Protein AF-A0A436RFK1-F1 (afdb_monomer_lite)

Sequence (54 aa):
MTVIVDPVTDADLDAYVDDQLDVARRIEVEAHLAARPEAAARVMSDLRTRDELR

Structure (mmCIF, N/CA/C/O backbone):
data_AF-A0A436RFK1-F1
#
_entry.id   AF-A0A436RFK1-F1
#
loop_
_atom_site.group_PDB
_atom_site.id
_atom_site.type_symbol
_atom_site.label_atom_id
_atom_site.label_alt_id
_atom_site.label_comp_id
_atom_site.label_asym_id
_atom_site.label_entity_id
_atom_site.label_seq_id
_atom_site.pdbx_PDB_ins_code
_atom_site.Cartn_x
_atom_site.Cartn_y
_atom_site.Cartn_z
_atom_site.occupancy
_atom_site.B_iso_or_equiv
_atom_site.auth_seq_id
_atom_site.auth_comp_id
_atom_site.auth_asym_id
_atom_site.auth_atom_id
_atom_site.pdbx_PDB_model_num
ATOM 1 N N . MET A 1 1 ? 10.730 -2.447 -24.816 1.00 43.75 1 MET A N 1
ATOM 2 C CA . MET A 1 1 ? 9.901 -3.373 -24.022 1.00 43.75 1 MET A CA 1
ATOM 3 C C . MET A 1 1 ? 9.135 -2.530 -23.021 1.00 43.75 1 MET A C 1
ATOM 5 O O . MET A 1 1 ? 9.731 -2.072 -22.059 1.00 43.75 1 MET A O 1
ATOM 9 N N . THR A 1 2 ? 7.883 -2.183 -23.315 1.00 47.59 2 THR A N 1
ATOM 10 C CA . THR A 1 2 ? 7.026 -1.453 -22.372 1.00 47.59 2 THR A CA 1
ATOM 11 C C . THR A 1 2 ? 6.628 -2.426 -21.278 1.00 47.59 2 THR A C 1
ATOM 13 O O . THR A 1 2 ? 5.847 -3.342 -21.527 1.00 47.59 2 THR A O 1
ATOM 16 N N . VAL A 1 3 ? 7.223 -2.273 -20.097 1.00 54.34 3 VAL A N 1
ATOM 17 C CA . VAL A 1 3 ? 6.725 -2.931 -18.891 1.00 54.34 3 VAL A CA 1
ATOM 18 C C . VAL A 1 3 ? 5.329 -2.365 -18.679 1.00 54.34 3 VAL A C 1
ATOM 20 O O . VAL A 1 3 ? 5.173 -1.165 -18.458 1.00 54.34 3 VAL A O 1
ATOM 23 N N . ILE A 1 4 ? 4.315 -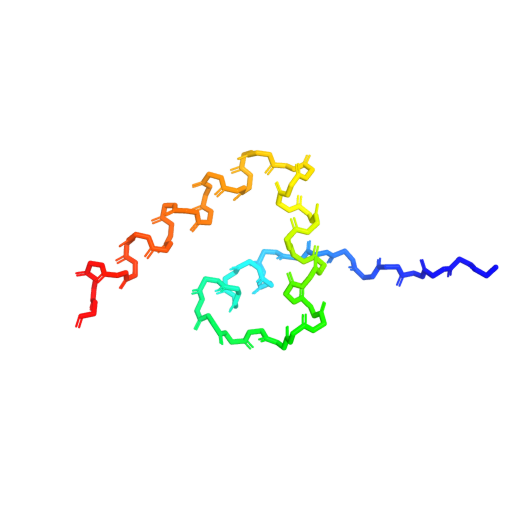3.202 -18.862 1.00 58.38 4 ILE A N 1
ATOM 24 C CA . ILE A 1 4 ? 2.951 -2.859 -18.486 1.00 58.38 4 ILE A CA 1
ATOM 25 C C . ILE A 1 4 ? 2.973 -2.913 -16.959 1.00 58.38 4 ILE A C 1
ATOM 27 O O . ILE A 1 4 ? 2.854 -3.988 -16.382 1.00 58.38 4 ILE A O 1
ATOM 31 N N . VAL A 1 5 ? 3.280 -1.781 -16.320 1.00 62.22 5 VAL A N 1
ATOM 32 C CA . VAL A 1 5 ? 3.050 -1.618 -14.884 1.00 62.22 5 VAL A CA 1
ATOM 33 C C . VAL A 1 5 ? 1.548 -1.738 -14.709 1.00 62.22 5 VAL A C 1
ATOM 35 O O . VAL A 1 5 ? 0.790 -0.933 -15.254 1.00 62.22 5 VAL A O 1
ATOM 38 N N . ASP A 1 6 ? 1.140 -2.798 -14.028 1.00 72.88 6 ASP A N 1
ATOM 39 C CA . ASP A 1 6 ? -0.230 -2.949 -13.576 1.00 72.88 6 ASP A CA 1
ATOM 40 C C . ASP A 1 6 ? -0.516 -1.765 -12.638 1.00 72.88 6 ASP A C 1
ATOM 42 O O . ASP A 1 6 ? 0.237 -1.556 -11.681 1.00 72.88 6 ASP A O 1
ATOM 46 N N . PRO A 1 7 ? -1.479 -0.886 -12.955 1.00 80.75 7 PRO A N 1
ATOM 47 C CA . PRO A 1 7 ? -1.711 0.291 -12.139 1.00 80.75 7 PRO A CA 1
ATOM 48 C C . PRO A 1 7 ? -2.137 -0.126 -10.730 1.00 80.75 7 PRO A C 1
ATOM 50 O O . PRO A 1 7 ? -3.038 -0.942 -10.571 1.00 80.75 7 PRO A O 1
ATOM 53 N N . VAL A 1 8 ? -1.515 0.482 -9.716 1.00 87.81 8 VAL A N 1
ATOM 54 C CA . VAL A 1 8 ? -1.937 0.341 -8.315 1.00 87.81 8 VAL A CA 1
ATOM 55 C C . VAL A 1 8 ? -3.422 0.679 -8.198 1.00 87.81 8 VAL A C 1
ATOM 57 O O . VAL A 1 8 ? -3.854 1.755 -8.627 1.00 87.81 8 VAL A O 1
ATOM 60 N N . THR A 1 9 ? -4.186 -0.249 -7.632 1.00 90.31 9 THR A N 1
ATOM 61 C CA . THR A 1 9 ? -5.633 -0.137 -7.443 1.00 90.31 9 THR A CA 1
ATOM 62 C C . THR A 1 9 ? -5.981 0.228 -6.004 1.00 90.31 9 THR A C 1
ATOM 64 O O . THR A 1 9 ? -5.158 0.097 -5.100 1.00 90.31 9 THR A O 1
ATOM 67 N N . ASP A 1 10 ? -7.226 0.640 -5.762 1.00 88.38 10 ASP A N 1
ATOM 68 C CA . ASP A 1 10 ? -7.710 0.887 -4.396 1.00 88.38 10 ASP A CA 1
ATOM 69 C C . ASP A 1 10 ? -7.622 -0.372 -3.515 1.00 88.38 10 ASP A C 1
ATOM 71 O O . ASP A 1 10 ? -7.307 -0.271 -2.335 1.00 88.38 10 ASP A O 1
ATOM 75 N N . ALA A 1 11 ? -7.803 -1.564 -4.094 1.00 90.25 11 ALA A N 1
ATOM 76 C CA . ALA A 1 11 ? -7.655 -2.823 -3.365 1.00 90.25 11 ALA A CA 1
ATOM 77 C C . ALA A 1 11 ? -6.208 -3.067 -2.907 1.00 90.25 11 ALA A C 1
ATOM 79 O O . ALA A 1 11 ? -5.991 -3.621 -1.831 1.00 90.25 11 ALA A O 1
ATOM 80 N N . ASP A 1 12 ? -5.216 -2.629 -3.691 1.00 92.62 12 ASP A N 1
ATOM 81 C CA . ASP A 1 12 ? -3.816 -2.670 -3.267 1.00 92.62 12 ASP A CA 1
ATOM 82 C C . ASP A 1 12 ? -3.573 -1.693 -2.111 1.00 92.62 12 ASP A C 1
ATOM 84 O O . ASP A 1 12 ? -2.814 -2.003 -1.200 1.00 92.62 12 ASP A O 1
ATOM 88 N N . LEU A 1 13 ? -4.233 -0.530 -2.097 1.00 91.94 13 LEU A N 1
ATOM 89 C CA . LEU A 1 13 ? -4.128 0.415 -0.981 1.00 91.94 13 LEU A CA 1
ATOM 90 C C . LEU A 1 13 ? -4.738 -0.158 0.303 1.00 91.94 13 LEU A C 1
ATOM 92 O O . LEU A 1 13 ? -4.114 -0.068 1.358 1.00 91.94 13 LEU A O 1
ATOM 96 N N . ASP A 1 14 ? -5.900 -0.800 0.211 1.00 92.31 14 ASP A N 1
ATOM 97 C CA . ASP A 1 14 ? -6.534 -1.465 1.353 1.00 92.31 14 ASP A CA 1
ATOM 98 C C . ASP A 1 14 ? -5.650 -2.619 1.870 1.00 92.31 14 ASP A C 1
ATOM 100 O O . ASP A 1 14 ? -5.362 -2.717 3.064 1.00 92.31 14 ASP A O 1
ATOM 104 N N . ALA A 1 15 ? -5.105 -3.441 0.964 1.00 93.62 15 ALA A N 1
ATOM 105 C CA . ALA A 1 15 ? -4.161 -4.502 1.315 1.00 93.62 15 ALA A CA 1
ATOM 106 C C . ALA A 1 1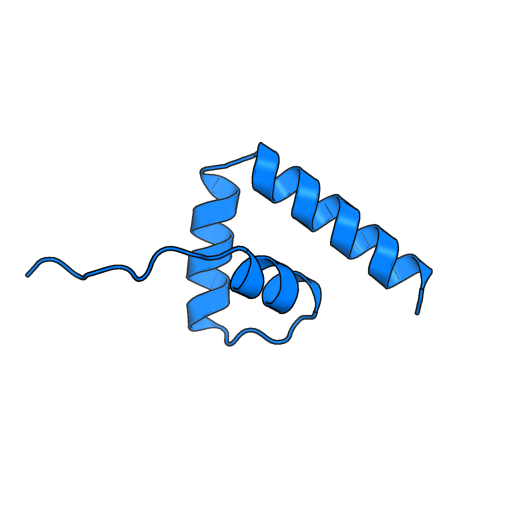5 ? -2.847 -3.956 1.907 1.00 93.62 15 ALA A C 1
ATOM 108 O O . ALA A 1 15 ? -2.260 -4.591 2.786 1.00 93.62 15 ALA A O 1
ATOM 109 N N . TYR A 1 16 ? -2.380 -2.784 1.460 1.00 93.25 16 TYR A N 1
ATOM 110 C CA . TYR A 1 16 ? -1.227 -2.088 2.036 1.00 93.25 16 TYR A CA 1
ATOM 111 C C . TYR A 1 16 ? -1.504 -1.668 3.474 1.00 93.25 16 TYR A C 1
ATOM 113 O O . TYR A 1 16 ? -0.673 -1.907 4.355 1.00 93.25 16 TYR A O 1
ATOM 121 N N . VAL A 1 17 ? -2.673 -1.061 3.709 1.00 92.81 17 VAL A N 1
ATOM 122 C CA . VAL A 1 17 ? -3.122 -0.673 5.045 1.00 92.81 17 VAL A CA 1
ATOM 123 C C . VAL A 1 17 ? -3.126 -1.903 5.930 1.00 92.81 17 VAL A C 1
ATOM 125 O O . VAL A 1 17 ? -2.496 -1.851 6.978 1.00 92.81 17 VAL A O 1
ATOM 128 N N . ASP A 1 18 ? -3.713 -3.015 5.487 1.00 92.25 18 ASP A N 1
ATOM 129 C CA . ASP A 1 18 ? -3.831 -4.268 6.239 1.00 92.25 18 ASP A CA 1
ATOM 130 C C . ASP A 1 18 ? -2.540 -5.087 6.382 1.00 92.25 18 ASP A C 1
ATOM 132 O O . ASP A 1 18 ? -2.545 -6.097 7.084 1.00 92.25 18 ASP A O 1
ATOM 136 N N . ASP A 1 19 ? -1.425 -4.643 5.796 1.00 90.12 19 ASP A N 1
ATOM 137 C CA . ASP A 1 19 ? -0.148 -5.374 5.774 1.00 90.12 19 ASP A CA 1
ATOM 138 C C . ASP A 1 19 ? -0.221 -6.729 5.034 1.00 90.12 19 ASP A C 1
ATOM 140 O O . ASP A 1 19 ? 0.546 -7.650 5.303 1.00 90.12 19 ASP A O 1
ATOM 144 N N . GLN A 1 20 ? -1.156 -6.855 4.086 1.00 94.19 20 GLN A N 1
ATOM 145 C CA . GLN A 1 20 ? -1.427 -8.070 3.305 1.00 94.19 20 GLN A CA 1
ATOM 146 C C . GLN A 1 20 ? -0.758 -8.080 1.920 1.00 94.19 20 GLN A C 1
ATOM 148 O O . GLN A 1 20 ? -0.937 -9.024 1.150 1.00 94.19 20 GLN A O 1
ATOM 153 N N . LEU A 1 21 ? 0.010 -7.042 1.585 1.00 93.62 21 LEU A N 1
ATOM 154 C CA . LEU A 1 21 ? 0.778 -6.979 0.344 1.00 93.62 21 LEU A CA 1
ATOM 155 C C . LEU A 1 21 ? 2.124 -7.692 0.452 1.00 93.62 21 LEU A C 1
ATOM 157 O O . LEU A 1 21 ? 2.807 -7.635 1.477 1.00 93.62 21 LEU A O 1
ATOM 161 N N . ASP A 1 22 ? 2.558 -8.278 -0.663 1.00 93.19 22 ASP A N 1
ATOM 162 C CA . ASP A 1 22 ? 3.942 -8.702 -0.813 1.00 93.19 22 ASP A CA 1
ATOM 163 C C . ASP A 1 22 ? 4.896 -7.495 -0.920 1.00 93.19 22 ASP A C 1
ATOM 165 O O . ASP A 1 22 ? 4.505 -6.358 -1.194 1.00 93.19 22 ASP A O 1
ATOM 169 N N . VAL A 1 23 ? 6.187 -7.737 -0.682 1.00 90.88 23 VAL A N 1
ATOM 170 C CA . VAL A 1 23 ? 7.201 -6.669 -0.670 1.00 90.88 23 VAL A CA 1
ATOM 171 C C . VAL A 1 23 ? 7.313 -5.975 -2.032 1.00 90.88 23 VAL A C 1
ATOM 173 O O . VAL A 1 23 ? 7.534 -4.768 -2.085 1.00 90.88 23 VAL A O 1
ATOM 176 N N . ALA A 1 24 ? 7.146 -6.712 -3.133 1.00 90.12 24 ALA A N 1
ATOM 177 C CA . ALA A 1 24 ? 7.246 -6.155 -4.479 1.00 90.12 24 ALA A CA 1
ATOM 178 C C . ALA A 1 24 ? 6.118 -5.148 -4.754 1.00 90.12 24 ALA A C 1
ATOM 180 O O . ALA A 1 24 ? 6.389 -4.011 -5.141 1.00 90.12 24 ALA A O 1
ATOM 181 N N . ARG A 1 25 ? 4.867 -5.523 -4.471 1.00 89.75 25 ARG A N 1
ATOM 182 C CA . ARG A 1 25 ? 3.697 -4.663 -4.645 1.00 89.75 25 ARG A CA 1
ATOM 183 C C . ARG A 1 25 ? 3.695 -3.510 -3.649 1.00 89.75 25 ARG A C 1
ATOM 185 O O . ARG A 1 25 ? 3.277 -2.411 -3.997 1.00 89.75 25 ARG A O 1
ATOM 192 N N . ARG A 1 26 ? 4.241 -3.709 -2.445 1.00 92.31 26 ARG A N 1
ATOM 193 C CA . ARG A 1 26 ? 4.420 -2.634 -1.460 1.00 92.31 26 ARG A CA 1
ATOM 194 C C . ARG A 1 26 ? 5.283 -1.492 -1.998 1.00 92.31 26 ARG A C 1
ATOM 196 O O . ARG A 1 26 ? 4.908 -0.335 -1.850 1.00 92.31 26 ARG A O 1
ATOM 203 N N . ILE A 1 27 ? 6.382 -1.809 -2.686 1.00 92.31 27 ILE A N 1
ATOM 204 C CA . ILE A 1 27 ? 7.257 -0.806 -3.315 1.00 92.31 27 ILE A CA 1
ATOM 205 C C . ILE A 1 27 ? 6.507 -0.027 -4.408 1.00 92.31 27 ILE A C 1
ATOM 207 O O . ILE A 1 27 ? 6.651 1.192 -4.513 1.00 92.31 27 ILE A O 1
ATOM 211 N N . GLU A 1 28 ? 5.687 -0.705 -5.214 1.00 91.56 28 GLU A N 1
ATOM 212 C CA . GLU A 1 28 ? 4.868 -0.052 -6.246 1.00 91.56 28 GLU A CA 1
ATOM 213 C C . GLU A 1 28 ? 3.825 0.892 -5.636 1.00 91.56 28 GLU A C 1
ATOM 215 O O . GLU A 1 28 ? 3.662 2.023 -6.102 1.00 91.56 28 GLU A O 1
ATOM 220 N N . VAL A 1 29 ? 3.164 0.458 -4.559 1.00 92.81 29 VAL A N 1
ATOM 221 C CA . VAL A 1 29 ? 2.228 1.287 -3.791 1.00 92.81 29 VAL A CA 1
ATOM 222 C C . VAL A 1 29 ? 2.944 2.492 -3.193 1.00 92.81 29 VAL A C 1
ATOM 224 O O . VAL A 1 29 ? 2.482 3.613 -3.365 1.00 92.81 29 VAL A O 1
ATOM 227 N N . GLU A 1 30 ? 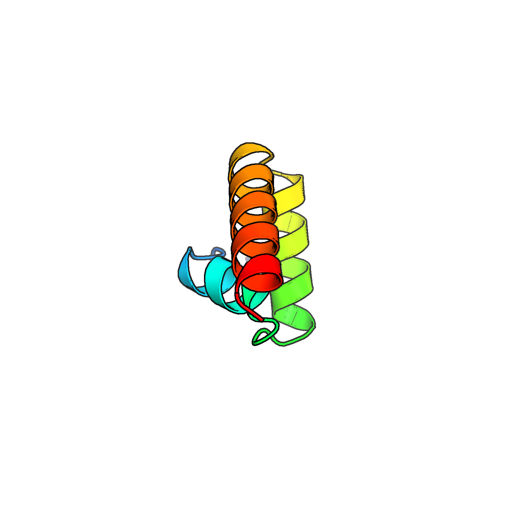4.103 2.316 -2.562 1.00 93.00 30 GLU A N 1
ATOM 228 C CA . GLU A 1 30 ? 4.882 3.425 -2.002 1.00 93.00 30 GLU A CA 1
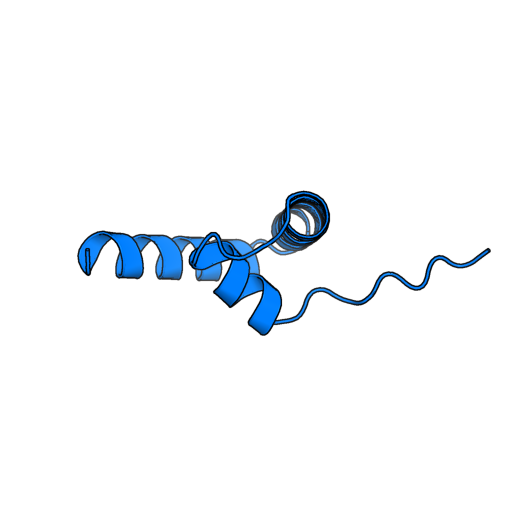ATOM 229 C C . GLU A 1 30 ? 5.281 4.449 -3.072 1.00 93.00 30 GLU A C 1
ATOM 231 O O . GLU A 1 30 ? 5.124 5.654 -2.864 1.00 93.00 30 GLU A O 1
ATOM 236 N N . ALA A 1 31 ? 5.719 3.994 -4.249 1.00 92.19 31 ALA A N 1
ATOM 237 C CA . ALA A 1 31 ? 6.001 4.875 -5.379 1.00 92.19 31 ALA A CA 1
ATOM 238 C C . ALA A 1 31 ? 4.739 5.617 -5.863 1.00 92.19 31 ALA A C 1
ATOM 240 O O . ALA A 1 31 ? 4.795 6.808 -6.186 1.00 92.19 31 ALA A O 1
ATOM 241 N N . HIS A 1 32 ? 3.588 4.940 -5.881 1.00 90.19 32 HIS A N 1
ATOM 242 C CA . HIS A 1 32 ? 2.302 5.542 -6.224 1.00 90.19 32 HIS A CA 1
ATOM 243 C C . HIS A 1 32 ? 1.869 6.609 -5.206 1.00 90.19 32 HIS A C 1
ATOM 245 O O . HIS A 1 32 ? 1.446 7.694 -5.612 1.00 90.19 32 HIS A O 1
ATOM 251 N N . LEU A 1 33 ? 2.014 6.328 -3.908 1.00 92.12 33 LEU A N 1
ATOM 252 C CA . LEU A 1 33 ? 1.701 7.245 -2.810 1.00 92.12 33 LEU A CA 1
ATOM 253 C C . LEU A 1 33 ? 2.642 8.453 -2.797 1.00 92.12 33 LEU A C 1
ATOM 255 O O . LEU A 1 33 ? 2.189 9.582 -2.617 1.00 92.12 33 LEU A O 1
ATOM 259 N N . ALA A 1 34 ? 3.933 8.250 -3.071 1.00 91.56 34 ALA A N 1
ATOM 260 C CA . ALA A 1 34 ? 4.903 9.337 -3.192 1.00 91.56 34 ALA A CA 1
ATOM 261 C C . ALA A 1 34 ? 4.550 10.310 -4.330 1.00 91.56 34 ALA A C 1
ATOM 263 O O . ALA A 1 34 ? 4.757 11.516 -4.208 1.00 91.56 34 ALA A O 1
ATOM 264 N N . ALA A 1 35 ? 3.976 9.802 -5.425 1.00 91.00 35 ALA A N 1
ATOM 265 C CA . ALA A 1 35 ? 3.498 10.622 -6.534 1.00 91.00 35 ALA A CA 1
ATOM 266 C C . ALA A 1 35 ? 2.110 11.253 -6.288 1.00 91.00 35 ALA A C 1
ATOM 268 O O . ALA A 1 35 ? 1.714 12.148 -7.037 1.00 91.00 35 ALA A O 1
ATOM 269 N N . ARG A 1 36 ? 1.352 10.790 -5.280 1.00 91.81 36 ARG A N 1
ATOM 270 C CA . ARG A 1 36 ? -0.037 11.201 -5.004 1.00 91.81 36 ARG A CA 1
ATOM 271 C C . ARG A 1 36 ? -0.263 11.466 -3.511 1.00 91.81 36 ARG A C 1
ATOM 273 O O . ARG A 1 36 ? -0.743 10.587 -2.793 1.00 91.81 36 ARG A O 1
ATOM 280 N N . PRO A 1 37 ? -0.007 12.700 -3.044 1.00 90.38 37 PRO A N 1
ATOM 281 C CA . PRO A 1 37 ? -0.158 13.047 -1.632 1.00 90.38 37 PRO A CA 1
ATOM 282 C C . PRO A 1 37 ? -1.593 12.877 -1.107 1.00 90.38 37 PRO A C 1
ATOM 284 O O . PRO A 1 37 ? -1.770 12.553 0.062 1.00 90.38 37 PRO A O 1
ATOM 287 N N . GLU A 1 38 ? 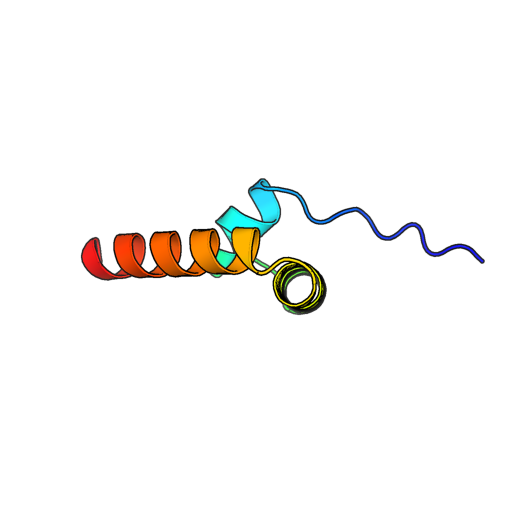-2.616 13.038 -1.951 1.00 91.38 38 GLU A N 1
ATOM 288 C CA . GLU A 1 38 ? -4.018 12.807 -1.565 1.00 91.38 38 GLU A CA 1
ATOM 289 C C . GLU A 1 38 ? -4.287 11.338 -1.206 1.00 91.38 38 GLU A C 1
ATOM 291 O O . GLU A 1 38 ? -4.892 11.048 -0.173 1.00 91.38 38 GLU A O 1
ATOM 296 N N . ALA A 1 39 ? -3.775 10.404 -2.015 1.00 90.00 39 ALA A N 1
ATOM 297 C CA . ALA A 1 39 ? -3.878 8.974 -1.737 1.00 90.00 39 ALA A CA 1
ATOM 298 C C . ALA A 1 39 ? -3.080 8.600 -0.477 1.00 90.00 39 ALA A C 1
ATOM 300 O O . ALA A 1 39 ? -3.566 7.847 0.364 1.00 90.00 39 ALA A O 1
ATOM 301 N N . ALA A 1 40 ? -1.891 9.188 -0.298 1.00 93.00 40 ALA A N 1
ATOM 302 C CA . ALA A 1 40 ? -1.083 8.991 0.905 1.00 93.00 40 ALA A CA 1
ATOM 303 C C . ALA A 1 40 ? -1.807 9.467 2.173 1.00 93.00 40 ALA A C 1
ATOM 305 O O . ALA A 1 40 ? -1.792 8.770 3.186 1.00 93.00 40 ALA A O 1
ATOM 306 N N . ALA A 1 41 ? -2.481 10.619 2.121 1.00 93.94 41 ALA A N 1
ATOM 307 C CA . ALA A 1 41 ? -3.262 11.128 3.244 1.00 93.94 41 ALA A CA 1
ATOM 308 C C . ALA A 1 41 ? -4.415 10.184 3.621 1.00 93.94 41 ALA A C 1
ATOM 310 O O . ALA A 1 41 ? -4.637 9.942 4.808 1.00 93.94 41 ALA A O 1
ATOM 311 N N . ARG A 1 42 ? -5.105 9.613 2.623 1.00 91.19 42 ARG A N 1
ATOM 312 C CA . ARG A 1 42 ? -6.156 8.610 2.840 1.00 91.19 42 ARG A CA 1
ATOM 313 C C . ARG A 1 42 ? -5.607 7.363 3.539 1.00 91.19 42 ARG A C 1
ATOM 315 O O . ARG A 1 42 ? -6.085 7.028 4.615 1.00 91.19 42 ARG A O 1
ATOM 322 N N . VAL A 1 43 ? -4.534 6.770 3.007 1.00 92.69 43 VAL A N 1
ATOM 323 C CA . VAL A 1 43 ? -3.871 5.593 3.605 1.00 92.69 43 VAL A CA 1
ATOM 324 C C . VAL A 1 43 ? -3.433 5.858 5.049 1.00 92.69 43 VAL A C 1
ATOM 326 O O . VAL A 1 43 ? -3.615 5.008 5.915 1.00 92.69 43 VAL A O 1
ATOM 329 N N . MET A 1 44 ? -2.892 7.043 5.348 1.00 92.81 44 MET A N 1
ATOM 330 C CA . MET A 1 44 ? -2.497 7.406 6.717 1.00 92.81 44 MET A CA 1
ATOM 331 C C . MET A 1 44 ? -3.694 7.524 7.671 1.00 92.81 44 MET A C 1
ATOM 333 O O . MET A 1 44 ? -3.572 7.185 8.849 1.00 92.81 44 MET A O 1
ATOM 337 N N . SER A 1 45 ? -4.842 7.996 7.178 1.00 93.50 45 SER A N 1
ATOM 338 C CA . SER A 1 45 ? -6.089 8.018 7.948 1.00 93.50 45 SER A CA 1
ATOM 339 C C . SER A 1 45 ? -6.585 6.601 8.233 1.00 93.50 45 SER A C 1
ATOM 341 O O . SER A 1 45 ? -6.892 6.282 9.379 1.00 93.50 45 SER A O 1
ATOM 343 N N . ASP A 1 46 ? -6.601 5.741 7.216 1.00 91.12 46 ASP A N 1
ATOM 344 C CA . ASP A 1 46 ? -7.085 4.362 7.329 1.00 91.12 46 ASP A CA 1
ATOM 345 C C . ASP A 1 46 ? -6.193 3.535 8.271 1.00 91.12 46 ASP A C 1
ATOM 347 O O . ASP A 1 46 ? -6.688 2.809 9.136 1.00 91.12 46 ASP A O 1
ATOM 351 N N . LEU A 1 47 ? -4.869 3.728 8.194 1.00 91.62 47 LEU A N 1
ATOM 352 C CA . LEU A 1 47 ? -3.904 3.143 9.130 1.00 91.62 47 LEU A CA 1
ATOM 353 C C . LEU A 1 47 ? -4.193 3.538 10.581 1.00 91.62 47 LEU A C 1
ATOM 355 O O . LEU A 1 47 ? -4.138 2.673 11.455 1.00 91.62 47 LEU A O 1
ATOM 359 N N . ARG A 1 48 ? -4.510 4.816 10.836 1.00 90.81 48 ARG A N 1
ATOM 360 C CA . ARG A 1 48 ? -4.871 5.298 12.177 1.00 90.81 48 ARG A CA 1
ATOM 361 C C . ARG A 1 48 ? -6.157 4.647 12.669 1.00 90.81 48 ARG A C 1
ATOM 363 O O . ARG A 1 48 ? -6.174 4.127 13.777 1.00 90.81 48 ARG A O 1
ATOM 370 N N . THR A 1 49 ? -7.213 4.654 11.858 1.00 90.25 49 THR A N 1
ATOM 371 C CA . THR A 1 49 ? -8.495 4.047 12.235 1.00 90.25 49 THR A CA 1
ATOM 372 C C . THR A 1 49 ? -8.339 2.562 12.548 1.00 90.25 49 THR A C 1
ATOM 374 O O . THR A 1 49 ? -8.900 2.080 13.524 1.00 90.25 49 THR A O 1
ATOM 377 N N . ARG A 1 50 ? -7.539 1.829 11.769 1.00 87.69 50 ARG A N 1
ATOM 378 C CA . ARG A 1 50 ? -7.254 0.418 12.047 1.00 87.69 50 ARG A CA 1
ATOM 379 C C . ARG A 1 50 ? -6.489 0.222 13.360 1.00 87.69 50 ARG A C 1
ATOM 381 O O . ARG A 1 50 ? -6.775 -0.729 14.079 1.00 87.69 50 ARG A O 1
ATOM 388 N N . ASP A 1 51 ? -5.518 1.084 13.654 1.00 86.75 51 ASP A N 1
ATOM 389 C CA . ASP A 1 51 ? -4.746 1.021 14.902 1.00 86.75 51 ASP A CA 1
ATOM 390 C C . ASP A 1 51 ? -5.633 1.280 16.130 1.00 86.75 51 ASP A C 1
ATOM 392 O O . ASP A 1 51 ? -5.511 0.592 17.135 1.00 86.75 51 ASP A O 1
ATOM 396 N N . GLU A 1 52 ? -6.600 2.195 16.017 1.00 90.81 52 GLU A N 1
ATOM 397 C CA . GLU A 1 52 ? -7.594 2.480 17.064 1.00 90.81 52 GLU A CA 1
ATOM 398 C C . GLU A 1 52 ? -8.596 1.331 17.299 1.00 90.81 52 GLU A C 1
ATOM 400 O O . GLU A 1 52 ? -9.207 1.260 18.365 1.00 90.81 52 GLU A O 1
ATOM 405 N N . LEU A 1 53 ? -8.791 0.448 16.312 1.00 84.75 53 LEU A N 1
ATOM 406 C CA . LEU A 1 53 ? -9.721 -0.688 16.374 1.00 84.75 53 LEU A CA 1
ATOM 407 C C . LEU A 1 53 ? -9.072 -2.003 16.849 1.00 84.75 53 LEU A C 1
ATOM 409 O O . LEU A 1 53 ? -9.794 -2.988 17.029 1.00 84.75 53 LEU A O 1
ATOM 413 N N . ARG A 1 54 ? -7.743 -2.043 17.008 1.00 75.38 54 ARG A N 1
ATOM 414 C CA . ARG A 1 54 ? -6.992 -3.207 17.509 1.00 75.38 54 ARG A CA 1
ATOM 415 C C . ARG A 1 54 ? -6.954 -3.261 19.033 1.00 75.38 54 ARG A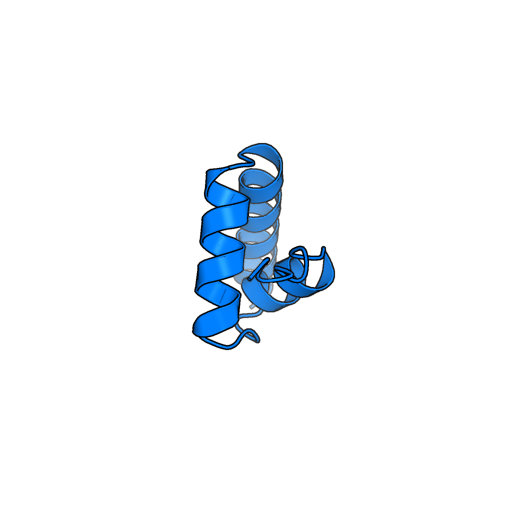 C 1
ATOM 417 O O . ARG A 1 54 ? -6.997 -4.402 19.546 1.00 75.38 54 ARG A O 1
#

Secondary structure (DSSP, 8-state):
-----PPPPHHHHHHHHTT-S-HHHHHHHHHHHHH-HHHHHHHHHHHHHHHHT-

Foldseek 3Di:
DPPPPPQDDVVLLVCLLVVNDDPVSVVVVVVVCVVPVPSVVVSVVSNVVVVVVD

pLDDT: mean 86.97, std 11.65, range [43.75, 94.19]

Radius of gyration: 11.97 Å; chains: 1; bounding box: 20×22×42 Å